Protein AF-A0A0T2KUD5-F1 (afdb_monomer_lite)

pLDDT: mean 77.53, std 7.66, range [54.97, 86.69]

Foldseek 3Di:
DDKDKPDFKDDFDAAPQQKKKKWKDWADFFKKWKDFVPFDIDIDTDDNDPPPPTDIDIGGHPDRGTTMMGIDTPDPIIMMMDMDNDD

Sequence (87 aa):
MSSVRGTDQIGPFSSASGHVFVYVNCYGTGIVTVELVGSATITQQCLPDANDPGTRNKIQALTPEEIVVRGTAENSNLWAIAVTDTE

Structure (mmCIF, N/CA/C/O backbone):
data_AF-A0A0T2KUD5-F1
#
_entry.id   AF-A0A0T2KUD5-F1
#
loop_
_atom_site.group_PDB
_atom_site.id
_atom_site.type_symbol
_atom_site.label_atom_id
_atom_site.label_alt_id
_atom_site.label_comp_id
_atom_site.label_asym_id
_atom_site.label_entity_id
_atom_site.label_seq_id
_atom_site.pdbx_PDB_ins_code
_atom_site.Cartn_x
_atom_site.Cartn_y
_atom_site.Cartn_z
_atom_site.occupancy
_atom_site.B_iso_or_equiv
_atom_site.auth_seq_id
_atom_site.auth_comp_id
_atom_site.auth_asym_id
_atom_site.auth_atom_id
_atom_site.pdbx_PDB_model_num
ATOM 1 N N . MET A 1 1 ? -5.278 -11.009 4.836 1.00 56.94 1 MET A N 1
ATOM 2 C CA . MET A 1 1 ? -4.312 -10.335 3.941 1.00 56.94 1 MET A CA 1
ATOM 3 C C . MET A 1 1 ? -4.922 -10.223 2.558 1.00 56.94 1 MET A C 1
ATOM 5 O O . MET A 1 1 ? -5.390 -11.229 2.039 1.00 56.94 1 MET A O 1
ATOM 9 N N . SER A 1 2 ? -4.950 -9.016 1.995 1.00 60.06 2 SER A N 1
ATOM 10 C CA . SER A 1 2 ? -5.349 -8.768 0.606 1.00 60.06 2 SER A CA 1
ATOM 11 C C . SER A 1 2 ? -4.152 -8.174 -0.133 1.00 60.06 2 SER A C 1
ATOM 13 O O . SER A 1 2 ? -3.501 -7.279 0.408 1.00 60.06 2 SER A O 1
ATOM 15 N N . SER A 1 3 ? -3.836 -8.694 -1.321 1.00 54.97 3 SER A N 1
ATOM 16 C CA . SER A 1 3 ? -2.749 -8.208 -2.178 1.00 54.97 3 SER A CA 1
ATOM 17 C C . SER A 1 3 ? -3.294 -7.904 -3.562 1.00 54.97 3 SER A C 1
ATOM 19 O O . SER A 1 3 ? -3.945 -8.772 -4.150 1.00 54.97 3 SER A O 1
ATOM 21 N N . VAL A 1 4 ? -3.003 -6.724 -4.107 1.00 59.47 4 VAL A N 1
ATOM 22 C CA . VAL A 1 4 ? -3.443 -6.381 -5.463 1.00 59.47 4 VAL A CA 1
ATOM 23 C C . VAL A 1 4 ? -2.303 -5.825 -6.298 1.00 59.47 4 VAL A C 1
ATOM 25 O O . VAL A 1 4 ? -1.460 -5.079 -5.803 1.00 59.47 4 VAL A O 1
ATOM 28 N N . ARG A 1 5 ? -2.287 -6.226 -7.573 1.00 63.22 5 ARG A N 1
ATOM 29 C CA . ARG A 1 5 ? -1.299 -5.841 -8.578 1.00 63.22 5 ARG A CA 1
ATOM 30 C C . ARG A 1 5 ? -1.923 -4.842 -9.547 1.00 63.22 5 ARG A C 1
ATOM 32 O O . ARG A 1 5 ? -2.836 -5.211 -10.278 1.00 63.22 5 ARG A O 1
ATOM 39 N N . GLY A 1 6 ? -1.424 -3.608 -9.562 1.00 59.69 6 GLY A N 1
ATOM 40 C CA . GLY A 1 6 ? -1.822 -2.595 -10.547 1.00 59.69 6 GLY A CA 1
ATOM 41 C C . GLY A 1 6 ? -3.295 -2.156 -10.513 1.00 59.69 6 GLY A C 1
ATOM 42 O O . GLY A 1 6 ? -3.799 -1.730 -11.547 1.00 59.69 6 GLY A O 1
ATOM 43 N N . THR A 1 7 ? -3.985 -2.266 -9.372 1.00 65.06 7 THR A N 1
ATOM 44 C CA . THR A 1 7 ? -5.323 -1.668 -9.194 1.00 65.06 7 THR A CA 1
ATOM 45 C C . THR A 1 7 ? -5.190 -0.333 -8.482 1.00 65.06 7 THR A C 1
ATOM 47 O O . THR A 1 7 ? -4.404 -0.218 -7.553 1.00 65.06 7 THR A O 1
ATOM 50 N N . ASP A 1 8 ? -5.995 0.649 -8.851 1.00 70.69 8 ASP A N 1
ATOM 51 C CA . ASP A 1 8 ? -6.017 1.987 -8.260 1.00 70.69 8 ASP A CA 1
ATOM 52 C C . ASP A 1 8 ? -6.571 2.043 -6.829 1.00 70.69 8 ASP A C 1
ATOM 54 O O . ASP A 1 8 ? -6.255 2.982 -6.104 1.00 70.69 8 ASP A O 1
ATOM 58 N N . GLN A 1 9 ? -7.371 1.058 -6.405 1.00 82.12 9 GLN A N 1
ATOM 59 C CA . GLN A 1 9 ? -8.031 1.053 -5.099 1.00 82.12 9 GLN A CA 1
ATOM 60 C C . GLN A 1 9 ? -8.216 -0.348 -4.489 1.00 82.12 9 GLN A C 1
ATOM 62 O O . GLN A 1 9 ? -8.626 -1.289 -5.164 1.00 82.12 9 GLN A O 1
ATOM 67 N N . ILE A 1 10 ? -8.000 -0.466 -3.176 1.00 84.00 10 ILE A N 1
ATOM 68 C CA . ILE A 1 10 ? -8.265 -1.663 -2.367 1.00 84.00 10 ILE A CA 1
ATOM 69 C C . ILE A 1 10 ? -9.013 -1.305 -1.070 1.00 84.00 10 ILE A C 1
ATOM 71 O O . ILE A 1 10 ? -8.825 -0.224 -0.508 1.00 84.00 10 ILE A O 1
ATOM 75 N N . GLY A 1 11 ? -9.845 -2.231 -0.584 1.00 83.12 11 GLY A N 1
ATOM 76 C CA . GLY A 1 11 ? -10.706 -2.036 0.589 1.00 83.12 11 GLY A CA 1
ATOM 77 C C . GLY A 1 11 ? -12.186 -1.824 0.220 1.00 83.12 11 GLY A C 1
ATOM 78 O O . GLY A 1 11 ? -12.571 -2.145 -0.908 1.00 83.12 11 GLY A O 1
ATOM 79 N N . PRO A 1 12 ? -13.017 -1.302 1.144 1.00 85.31 12 PRO A N 1
ATOM 80 C CA . PRO A 1 12 ? -12.644 -0.818 2.478 1.00 85.31 12 PRO A CA 1
ATOM 81 C C . PRO A 1 12 ? -12.214 -1.944 3.433 1.00 85.31 12 PRO A C 1
ATOM 83 O O . PRO A 1 12 ? -12.648 -3.088 3.303 1.00 85.31 12 PRO A O 1
ATOM 86 N N . PHE A 1 13 ? -11.358 -1.607 4.400 1.00 82.62 13 PHE A N 1
ATOM 87 C CA . PHE A 1 13 ? -10.955 -2.480 5.504 1.00 82.62 13 PHE A CA 1
ATOM 8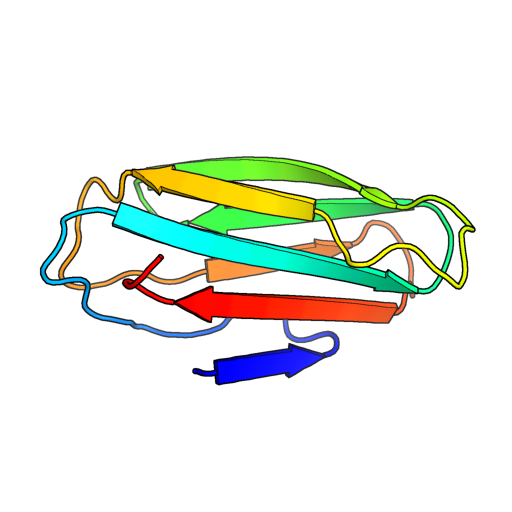8 C C . PHE A 1 13 ? -11.287 -1.834 6.848 1.00 82.62 13 PHE A C 1
ATOM 90 O O . PHE A 1 13 ? -11.180 -0.619 6.991 1.00 82.62 13 PHE A O 1
ATOM 97 N N . SER A 1 14 ? -11.604 -2.650 7.846 1.00 79.56 14 SER A N 1
ATOM 98 C CA . SER A 1 14 ? -11.682 -2.225 9.244 1.00 79.56 14 SER A CA 1
ATOM 99 C C . SER A 1 14 ? -10.383 -2.578 9.974 1.00 79.56 14 SER A C 1
ATOM 101 O O . SER A 1 14 ? -9.897 -3.698 9.818 1.00 79.56 14 SER A O 1
ATOM 103 N N . SER A 1 15 ? -9.855 -1.677 10.805 1.00 80.75 15 SER A N 1
ATOM 104 C CA . SER A 1 15 ? -8.718 -1.944 11.699 1.00 80.75 15 SER A CA 1
ATOM 105 C C . SER A 1 15 ? -9.134 -1.808 13.161 1.00 80.75 15 SER A C 1
ATOM 107 O O . SER A 1 15 ? -9.506 -0.728 13.615 1.00 80.75 15 SER A O 1
ATOM 109 N N . ALA A 1 16 ? -9.009 -2.887 13.935 1.00 78.06 16 ALA A N 1
ATOM 110 C CA . ALA A 1 16 ? -9.245 -2.836 15.380 1.00 78.06 16 ALA A CA 1
ATOM 111 C C . ALA A 1 16 ? -8.142 -2.066 16.132 1.00 78.06 16 ALA A C 1
ATOM 113 O O . ALA A 1 16 ? -8.352 -1.596 17.248 1.00 78.06 16 ALA A O 1
ATOM 114 N N . SER A 1 17 ? -6.955 -1.943 15.531 1.00 80.25 17 SER A N 1
ATOM 115 C CA . SER A 1 17 ? -5.758 -1.388 16.163 1.00 80.25 17 SER A CA 1
ATOM 116 C C . SER A 1 17 ? -5.564 0.114 15.904 1.00 80.25 17 SER A C 1
ATOM 118 O O . SER A 1 17 ? -4.600 0.704 16.400 1.00 80.25 17 SER A O 1
ATOM 120 N N . GLY A 1 18 ? -6.444 0.751 15.122 1.00 79.75 18 GLY A N 1
ATOM 121 C CA . GLY A 1 18 ? -6.337 2.173 14.762 1.00 79.75 18 GLY A CA 1
ATOM 122 C C . GLY A 1 18 ? -5.198 2.488 13.782 1.00 79.75 18 GLY A C 1
ATOM 123 O O . GLY A 1 18 ? -4.887 3.651 13.521 1.00 79.75 18 GLY A O 1
ATOM 124 N N . HIS A 1 19 ? -4.536 1.463 13.248 1.00 80.38 19 HIS A N 1
ATOM 125 C CA . HIS A 1 19 ? -3.464 1.602 12.274 1.00 80.38 19 HIS A CA 1
ATOM 126 C C . HIS A 1 19 ? -3.478 0.448 11.278 1.00 80.38 19 HIS A C 1
ATOM 128 O O . HIS A 1 19 ? -4.077 -0.600 11.511 1.00 80.38 19 HIS A O 1
ATOM 134 N N . VAL A 1 20 ? -2.797 0.651 10.159 1.00 84.94 20 VAL A N 1
ATOM 135 C CA . VAL A 1 20 ? -2.534 -0.396 9.178 1.00 84.94 20 VAL A CA 1
ATOM 136 C C . VAL A 1 20 ? -1.079 -0.362 8.759 1.00 84.94 20 VAL A C 1
ATOM 138 O O . VAL A 1 20 ? -0.404 0.668 8.798 1.00 84.94 20 VAL A O 1
ATOM 141 N N . PHE A 1 21 ? -0.596 -1.513 8.334 1.00 86.06 21 PHE A N 1
ATOM 142 C CA . PHE A 1 21 ? 0.673 -1.662 7.661 1.00 86.06 21 PHE A CA 1
ATOM 143 C C . PHE A 1 21 ? 0.403 -1.820 6.174 1.00 86.06 21 PHE A C 1
ATOM 145 O O . PHE A 1 21 ? -0.344 -2.705 5.754 1.00 86.06 21 PHE A O 1
ATOM 152 N N . VAL A 1 22 ? 1.025 -0.948 5.395 1.00 84.00 22 VAL A N 1
ATOM 153 C CA . VAL A 1 22 ? 0.974 -0.946 3.941 1.00 84.00 22 VAL A CA 1
ATOM 154 C C . VAL A 1 22 ? 2.332 -1.388 3.428 1.00 84.00 22 VAL A C 1
ATOM 156 O O . VAL A 1 22 ? 3.355 -0.759 3.701 1.00 84.00 22 VAL A O 1
ATOM 159 N N . TYR A 1 23 ? 2.332 -2.479 2.680 1.00 85.06 23 TYR A N 1
ATOM 160 C CA . TYR A 1 23 ? 3.505 -3.007 2.006 1.00 85.06 23 TYR A CA 1
ATOM 161 C C . TYR A 1 23 ? 3.409 -2.649 0.541 1.00 85.06 23 TYR A C 1
ATOM 163 O O . TYR A 1 23 ? 2.390 -2.935 -0.086 1.00 85.06 23 TYR A O 1
ATOM 171 N N . VAL A 1 24 ? 4.467 -2.056 0.004 1.00 82.31 24 VAL A N 1
ATOM 172 C CA . VAL A 1 24 ? 4.555 -1.710 -1.411 1.00 82.31 24 VAL A CA 1
ATOM 173 C C . VAL A 1 24 ? 5.768 -2.414 -1.990 1.00 82.31 24 VAL A C 1
ATOM 175 O O . VAL A 1 24 ? 6.908 -2.129 -1.612 1.00 82.31 24 VAL A O 1
ATOM 178 N N . ASN A 1 25 ? 5.509 -3.332 -2.914 1.00 82.31 25 ASN A N 1
ATOM 179 C CA . ASN A 1 25 ? 6.542 -3.990 -3.698 1.00 82.31 25 ASN A CA 1
ATOM 180 C C . ASN A 1 25 ? 6.504 -3.453 -5.134 1.00 82.31 25 ASN A C 1
ATOM 182 O O . ASN A 1 25 ? 5.455 -3.481 -5.783 1.00 82.31 25 ASN A O 1
ATOM 186 N N . CYS A 1 26 ? 7.635 -2.944 -5.610 1.00 79.19 26 CYS A N 1
ATOM 187 C CA . CYS A 1 26 ? 7.785 -2.382 -6.943 1.00 79.19 26 CYS A CA 1
ATOM 188 C C . CYS A 1 26 ? 8.508 -3.352 -7.877 1.00 79.19 26 CYS A C 1
ATOM 190 O O . CYS A 1 26 ? 9.500 -3.966 -7.508 1.00 79.19 26 CYS A O 1
ATOM 192 N N . TYR A 1 27 ? 8.091 -3.388 -9.139 1.00 76.75 27 TYR A N 1
ATOM 193 C CA . TYR A 1 27 ? 8.805 -4.071 -10.211 1.00 76.75 27 TYR A CA 1
ATOM 194 C C . TYR A 1 27 ? 9.245 -3.033 -11.254 1.00 76.75 27 TYR A C 1
ATOM 196 O O . TYR A 1 27 ? 8.472 -2.662 -12.141 1.00 76.75 27 TYR A O 1
ATOM 204 N N . GLY A 1 28 ? 10.489 -2.555 -11.141 1.00 75.75 28 GLY A N 1
ATOM 205 C CA . GLY A 1 28 ? 11.084 -1.562 -12.046 1.00 75.75 28 GLY A CA 1
ATOM 206 C C . GLY A 1 28 ? 11.355 -0.206 -11.383 1.00 75.75 28 GLY A C 1
ATOM 207 O O . GLY A 1 28 ? 11.511 -0.116 -10.170 1.00 75.75 28 GLY A O 1
ATOM 208 N N . THR A 1 29 ? 11.440 0.859 -12.185 1.00 75.75 29 THR A N 1
ATOM 209 C CA . THR A 1 29 ? 11.830 2.211 -11.736 1.00 75.75 29 THR A CA 1
ATOM 210 C C . THR A 1 29 ? 10.700 3.222 -11.885 1.00 75.75 29 THR A C 1
ATOM 212 O O . THR A 1 29 ? 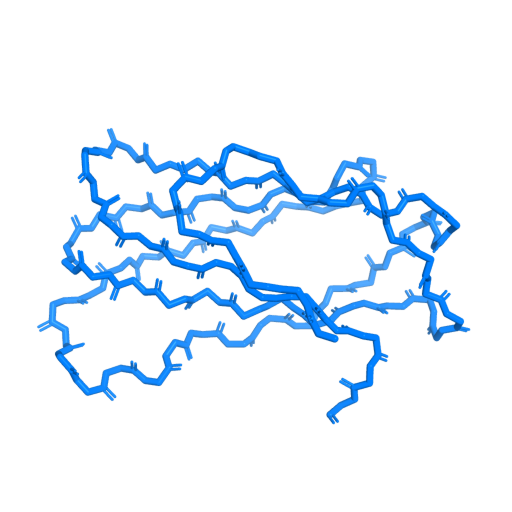10.111 3.315 -12.960 1.00 75.75 29 THR A O 1
ATOM 215 N N . GLY A 1 30 ? 10.452 4.050 -10.871 1.00 79.75 30 GLY A N 1
ATOM 216 C CA . GLY A 1 30 ? 9.485 5.159 -10.913 1.00 79.75 30 GLY A CA 1
ATOM 217 C C . GLY A 1 30 ? 8.925 5.468 -9.530 1.00 79.75 30 GLY A C 1
ATOM 218 O O . GLY A 1 30 ? 9.474 4.989 -8.546 1.00 79.75 30 GLY A O 1
ATOM 219 N N . ILE A 1 31 ? 7.847 6.244 -9.443 1.00 83.12 31 ILE A N 1
ATOM 220 C CA . ILE A 1 31 ? 7.223 6.597 -8.161 1.00 83.12 31 ILE A CA 1
ATOM 221 C C . ILE A 1 31 ? 5.863 5.911 -8.035 1.00 83.12 31 ILE A C 1
ATOM 223 O O . ILE A 1 31 ? 5.052 5.957 -8.962 1.00 83.12 31 ILE A O 1
ATOM 227 N N . VAL A 1 32 ? 5.623 5.285 -6.880 1.00 83.00 32 VAL A N 1
ATOM 228 C CA . VAL A 1 32 ? 4.308 4.790 -6.458 1.00 83.00 32 VAL A CA 1
ATOM 229 C C . VAL A 1 32 ? 3.813 5.659 -5.310 1.00 83.00 32 VAL A C 1
ATOM 231 O O . VAL A 1 32 ? 4.504 5.830 -4.307 1.00 83.00 32 VAL A O 1
ATOM 234 N N . THR A 1 33 ? 2.612 6.206 -5.452 1.00 86.00 33 THR A N 1
ATOM 235 C CA . THR A 1 33 ? 1.935 6.962 -4.397 1.00 86.00 33 THR A CA 1
ATOM 236 C C . THR A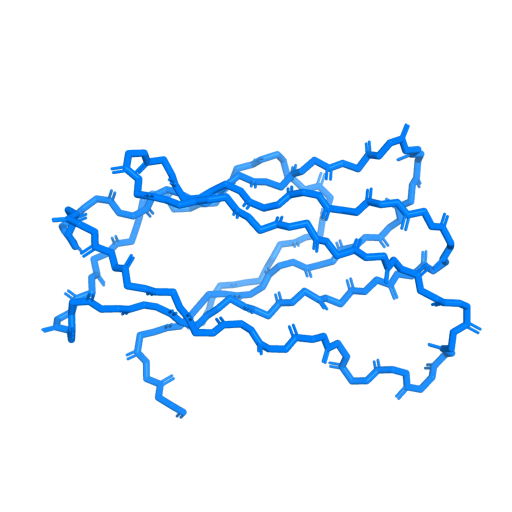 1 33 ? 0.797 6.132 -3.842 1.00 86.00 33 THR A C 1
ATOM 238 O O . THR A 1 33 ? -0.051 5.658 -4.596 1.00 86.00 33 THR A O 1
ATOM 241 N N . VAL A 1 34 ? 0.778 5.977 -2.524 1.00 86.12 34 VAL A N 1
ATOM 242 C CA . VAL A 1 34 ? -0.260 5.285 -1.778 1.00 86.12 34 VAL A CA 1
ATOM 243 C C . VAL A 1 34 ? -1.005 6.269 -0.891 1.00 86.12 34 VAL A C 1
ATOM 245 O O . VAL A 1 34 ? -0.419 6.897 -0.017 1.00 86.12 34 VAL A O 1
ATOM 248 N N . GLU A 1 35 ? -2.305 6.391 -1.098 1.00 86.69 35 GLU A N 1
ATOM 249 C CA . GLU A 1 35 ? -3.198 7.229 -0.306 1.00 86.69 35 GLU A CA 1
ATOM 250 C C . GLU A 1 35 ? -4.092 6.339 0.560 1.00 86.69 35 GLU A C 1
ATOM 252 O O . GLU A 1 35 ? -4.807 5.483 0.049 1.00 86.69 35 GLU A O 1
ATOM 257 N N . LEU A 1 36 ? -4.086 6.558 1.873 1.00 85.62 36 LEU A N 1
ATOM 258 C CA . LEU A 1 36 ? -5.196 6.173 2.738 1.00 85.62 36 LEU A CA 1
ATOM 259 C C . LEU A 1 36 ? -6.223 7.295 2.712 1.00 85.62 36 LEU A C 1
ATOM 261 O O . LEU A 1 36 ? -5.973 8.378 3.252 1.00 85.62 36 LEU A O 1
ATOM 265 N N . VAL A 1 37 ? -7.381 7.016 2.118 1.00 84.25 37 VAL A N 1
ATOM 266 C CA . VAL A 1 37 ? -8.461 7.993 1.965 1.00 84.25 37 VAL A CA 1
ATOM 267 C C . VAL A 1 37 ? -8.850 8.544 3.336 1.00 84.25 37 VAL A C 1
ATOM 269 O O . VAL A 1 37 ? -9.153 7.791 4.257 1.00 84.25 37 VAL A O 1
ATOM 272 N N . GLY A 1 38 ? -8.806 9.871 3.471 1.00 77.00 38 GLY A N 1
ATOM 273 C CA . GLY A 1 38 ? -9.156 10.565 4.714 1.00 77.00 38 GLY A CA 1
ATOM 274 C C . GLY A 1 38 ? -8.113 10.478 5.836 1.00 77.00 38 GLY A C 1
ATOM 275 O O . GLY A 1 38 ? -8.398 10.941 6.937 1.00 77.00 38 GLY A O 1
ATOM 276 N N . SER A 1 39 ? -6.920 9.918 5.585 1.00 82.00 39 SER A N 1
ATOM 277 C CA . SER A 1 39 ? -5.880 9.761 6.611 1.00 82.00 39 SER A CA 1
ATOM 278 C C . SER A 1 39 ? -4.522 10.324 6.194 1.00 82.00 39 SER A C 1
ATOM 280 O O . SER A 1 39 ? -4.098 11.354 6.712 1.00 82.00 39 SER A O 1
ATOM 282 N N . ALA A 1 40 ? -3.813 9.655 5.284 1.00 84.50 40 ALA A N 1
ATOM 283 C CA . ALA A 1 40 ? -2.415 9.963 4.991 1.00 84.50 40 ALA A CA 1
ATOM 284 C C . ALA A 1 40 ? -2.023 9.534 3.578 1.00 84.50 40 ALA A C 1
ATOM 286 O O . ALA A 1 40 ? -2.594 8.598 3.025 1.00 84.50 40 ALA A O 1
ATOM 287 N N . THR A 1 41 ? -0.980 10.164 3.044 1.00 85.00 41 THR A N 1
ATOM 288 C CA . THR A 1 41 ? -0.398 9.822 1.744 1.00 85.00 41 THR A CA 1
ATOM 289 C C . THR A 1 41 ? 1.074 9.477 1.913 1.00 85.00 41 THR A C 1
ATOM 291 O O . THR A 1 41 ? 1.796 10.151 2.646 1.00 85.00 41 THR A O 1
ATOM 294 N N . ILE A 1 42 ? 1.519 8.429 1.227 1.00 86.31 42 ILE A N 1
ATOM 295 C CA . ILE A 1 42 ? 2.893 7.937 1.218 1.00 86.31 42 ILE A CA 1
ATOM 296 C C . ILE A 1 42 ? 3.371 7.837 -0.218 1.00 86.31 42 ILE A C 1
ATOM 298 O O . ILE A 1 42 ? 2.683 7.298 -1.074 1.00 86.31 42 ILE A O 1
ATOM 302 N N . THR A 1 43 ? 4.576 8.319 -0.479 1.00 85.00 43 THR A N 1
ATOM 303 C CA . THR A 1 43 ? 5.235 8.186 -1.777 1.00 85.00 43 THR A CA 1
ATOM 304 C C . THR A 1 43 ? 6.464 7.310 -1.631 1.00 85.00 43 THR A C 1
ATOM 306 O O . THR A 1 43 ? 7.281 7.543 -0.739 1.00 85.00 43 THR A O 1
ATOM 309 N N . GLN A 1 44 ? 6.624 6.341 -2.524 1.00 83.56 44 GLN A N 1
ATOM 310 C CA . GLN A 1 44 ? 7.786 5.470 -2.575 1.00 83.56 44 GLN A CA 1
ATOM 311 C C . GLN A 1 44 ? 8.445 5.539 -3.943 1.00 83.56 44 GLN A C 1
ATOM 313 O O . GLN A 1 44 ? 7.809 5.332 -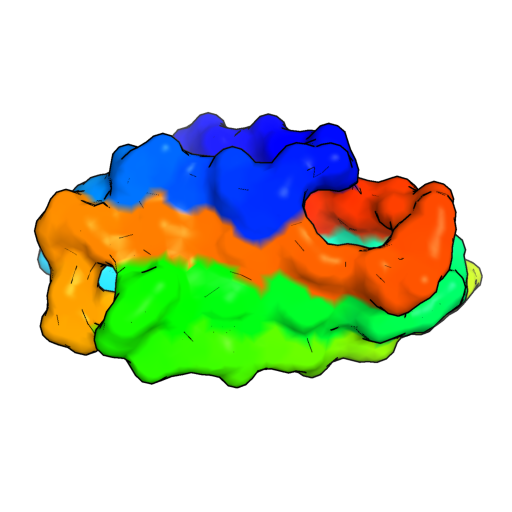4.977 1.00 83.56 44 GLN A O 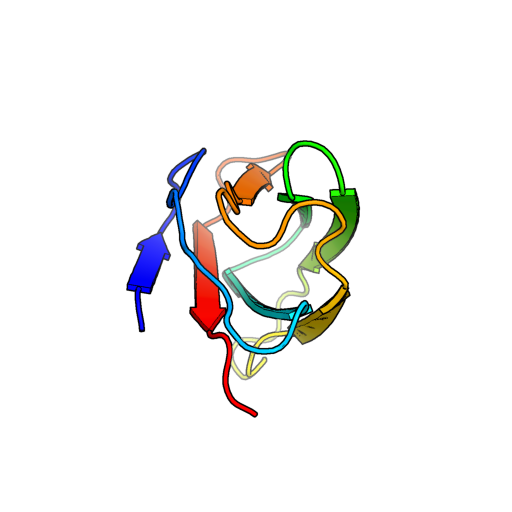1
ATOM 318 N N . GLN A 1 45 ? 9.751 5.780 -3.926 1.00 82.81 45 GLN A N 1
ATOM 319 C CA . GLN A 1 45 ? 10.594 5.605 -5.094 1.00 82.81 45 GLN A CA 1
ATOM 320 C C . GLN A 1 45 ? 10.860 4.109 -5.291 1.00 82.81 45 GLN A C 1
ATOM 322 O O . GLN A 1 45 ? 11.481 3.463 -4.452 1.00 82.81 45 GLN A O 1
ATOM 327 N N . CYS A 1 46 ? 10.411 3.567 -6.415 1.00 78.56 46 CYS A N 1
ATOM 328 C CA . CYS A 1 46 ? 10.774 2.239 -6.875 1.00 78.56 46 CYS A CA 1
ATOM 329 C C . CYS A 1 46 ? 12.208 2.249 -7.411 1.00 78.56 46 CYS A C 1
ATOM 331 O O . CYS A 1 46 ? 12.570 3.092 -8.248 1.00 78.56 46 CYS A O 1
ATOM 333 N N . LEU A 1 47 ? 13.004 1.292 -6.940 1.00 74.38 47 LEU A N 1
ATOM 334 C CA . LEU A 1 47 ? 14.376 1.056 -7.367 1.00 74.38 47 LEU A CA 1
ATOM 335 C C . LEU A 1 47 ? 14.453 -0.255 -8.168 1.00 74.38 47 LEU A C 1
ATOM 337 O O . LEU A 1 47 ? 13.666 -1.168 -7.923 1.00 74.38 47 LEU A O 1
ATOM 341 N N . PRO A 1 48 ? 15.399 -0.384 -9.114 1.00 66.75 48 PRO A N 1
ATOM 342 C CA . PRO A 1 48 ? 15.556 -1.578 -9.940 1.00 66.75 48 PRO A CA 1
ATOM 343 C C . PRO A 1 48 ? 16.298 -2.700 -9.193 1.00 66.75 48 PRO A C 1
ATOM 345 O O . PRO A 1 48 ? 17.221 -3.305 -9.735 1.00 66.75 48 PRO A O 1
ATOM 348 N N . ASP A 1 49 ? 15.928 -2.962 -7.942 1.00 72.50 49 ASP A N 1
ATOM 349 C CA . ASP A 1 49 ? 16.459 -4.079 -7.167 1.00 72.50 49 ASP A CA 1
ATOM 350 C C . ASP A 1 49 ? 15.475 -5.251 -7.229 1.00 72.50 49 ASP A C 1
ATOM 352 O O . ASP A 1 49 ? 14.382 -5.212 -6.671 1.00 72.50 49 ASP A O 1
ATOM 356 N N . ALA A 1 50 ? 15.869 -6.312 -7.934 1.00 66.38 50 ALA A N 1
ATOM 357 C CA . ALA A 1 50 ? 15.059 -7.517 -8.088 1.00 66.38 50 ALA A CA 1
ATOM 358 C C . ALA A 1 50 ? 14.880 -8.306 -6.776 1.00 66.38 50 ALA A C 1
ATOM 360 O O . ALA A 1 50 ? 14.039 -9.204 -6.728 1.00 66.38 50 ALA A O 1
ATOM 361 N N . ASN A 1 51 ? 15.665 -7.992 -5.740 1.00 69.50 51 ASN A N 1
ATOM 362 C CA . ASN A 1 51 ? 15.578 -8.600 -4.416 1.00 69.50 51 ASN A CA 1
ATOM 363 C C . ASN A 1 51 ? 14.971 -7.658 -3.368 1.00 69.50 51 ASN A C 1
ATOM 365 O O . ASN A 1 51 ? 14.984 -8.014 -2.189 1.00 69.50 51 ASN A O 1
ATOM 369 N N . ASP A 1 52 ? 14.452 -6.487 -3.761 1.00 69.81 52 ASP A N 1
ATOM 370 C CA . ASP A 1 52 ? 13.778 -5.587 -2.827 1.00 69.81 52 ASP A CA 1
ATOM 371 C C . ASP A 1 52 ? 12.576 -6.324 -2.204 1.00 69.81 52 ASP A C 1
ATOM 373 O O . ASP A 1 52 ? 11.640 -6.703 -2.920 1.00 69.81 52 ASP A O 1
ATOM 377 N N . PRO A 1 53 ? 12.566 -6.562 -0.877 1.00 67.69 53 PRO A N 1
ATOM 378 C CA . PRO A 1 53 ? 11.419 -7.175 -0.211 1.00 67.69 53 PRO A CA 1
ATOM 379 C C . PRO A 1 53 ? 10.168 -6.276 -0.246 1.00 67.69 53 PRO A C 1
ATOM 381 O O . PRO A 1 53 ? 9.087 -6.709 0.160 1.00 67.69 53 PRO A O 1
ATOM 384 N N . GLY A 1 54 ? 10.303 -5.041 -0.735 1.00 72.81 54 GLY A N 1
ATOM 385 C CA . GLY A 1 54 ? 9.312 -3.987 -0.683 1.00 72.81 54 GLY A CA 1
ATOM 386 C C . GLY A 1 54 ? 9.485 -3.146 0.577 1.00 72.81 54 GLY A C 1
ATOM 387 O O . GLY A 1 54 ? 10.031 -3.586 1.592 1.00 72.81 54 GLY A O 1
ATOM 388 N N . THR A 1 55 ? 8.972 -1.918 0.542 1.00 77.25 55 THR A N 1
ATOM 389 C CA . THR A 1 55 ? 8.969 -1.067 1.736 1.00 77.25 55 THR A CA 1
ATOM 390 C C . THR A 1 55 ? 7.696 -1.314 2.526 1.00 77.25 55 THR A C 1
ATOM 392 O O . THR A 1 55 ? 6.583 -1.316 1.989 1.00 77.25 55 THR A O 1
ATOM 395 N N . ARG A 1 56 ? 7.867 -1.495 3.833 1.00 79.69 56 ARG A N 1
ATOM 396 C CA . ARG A 1 56 ? 6.772 -1.585 4.788 1.00 79.69 56 ARG A CA 1
ATOM 397 C C . ARG A 1 56 ? 6.582 -0.241 5.477 1.00 79.69 56 ARG A C 1
ATOM 399 O O . ARG A 1 56 ? 7.460 0.208 6.207 1.00 79.69 56 ARG A O 1
ATOM 406 N N . ASN A 1 57 ? 5.405 0.346 5.315 1.00 79.25 57 ASN A N 1
ATOM 407 C CA . ASN A 1 57 ? 5.031 1.597 5.955 1.00 79.25 57 ASN A CA 1
ATOM 408 C C . ASN A 1 57 ? 3.917 1.354 6.977 1.00 79.25 57 ASN A C 1
ATOM 410 O O . ASN A 1 57 ? 2.862 0.815 6.643 1.00 79.25 57 ASN A O 1
ATOM 414 N N . LYS A 1 58 ? 4.144 1.755 8.231 1.00 82.62 58 LYS A N 1
ATOM 415 C CA . LYS A 1 58 ? 3.102 1.781 9.265 1.00 82.62 58 LYS A CA 1
ATOM 416 C C . LYS A 1 58 ? 2.379 3.120 9.194 1.00 82.62 58 LYS A C 1
ATOM 418 O O . LYS A 1 58 ? 3.016 4.162 9.313 1.00 82.62 58 LYS A O 1
ATOM 423 N N . ILE A 1 59 ? 1.063 3.086 9.031 1.00 82.12 59 ILE A N 1
ATOM 424 C CA . ILE A 1 59 ? 0.237 4.278 8.849 1.00 82.12 59 ILE A CA 1
ATOM 425 C C . ILE A 1 59 ? -0.871 4.272 9.890 1.00 82.12 59 ILE A C 1
ATOM 427 O O . ILE A 1 59 ? -1.615 3.300 10.022 1.00 82.12 59 ILE A O 1
ATOM 431 N N . GLN A 1 60 ? -0.986 5.365 10.636 1.00 79.06 60 GLN A N 1
ATOM 432 C CA . GLN A 1 60 ? -2.114 5.563 11.535 1.00 79.06 60 GLN A CA 1
ATOM 433 C C . GLN A 1 60 ? -3.363 5.900 10.712 1.00 79.06 60 GLN A C 1
ATOM 435 O O . GLN A 1 60 ? -3.307 6.7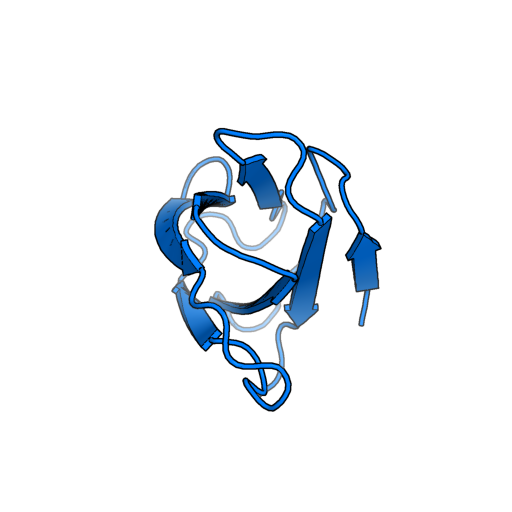56 9.826 1.00 79.06 60 GLN A O 1
ATOM 440 N N . ALA A 1 61 ? -4.473 5.214 10.989 1.00 76.25 61 ALA A N 1
ATOM 441 C CA . ALA A 1 61 ? -5.754 5.454 10.336 1.00 76.25 61 ALA A CA 1
ATOM 442 C C . ALA A 1 61 ? -6.595 6.384 11.219 1.00 76.25 61 ALA A C 1
ATOM 444 O O . ALA A 1 61 ? -6.926 6.027 12.348 1.00 76.25 61 ALA A O 1
ATOM 445 N N . LEU A 1 62 ? -6.936 7.575 10.719 1.00 70.50 62 LEU A N 1
ATOM 446 C CA . LEU A 1 62 ? -7.781 8.530 11.449 1.00 70.50 62 LEU A CA 1
ATOM 447 C C . LEU A 1 62 ? -9.229 8.031 11.582 1.00 70.50 62 LEU A C 1
ATOM 449 O O . LEU A 1 62 ? -9.871 8.268 12.602 1.00 70.50 62 LEU A O 1
ATOM 453 N N . THR A 1 63 ? -9.716 7.299 10.578 1.00 73.81 63 THR A N 1
ATOM 454 C CA . THR A 1 63 ? -11.042 6.665 10.538 1.00 73.81 63 THR A CA 1
ATOM 455 C C . THR A 1 63 ? -10.888 5.155 10.321 1.00 73.81 63 THR A C 1
ATOM 457 O O . THR A 1 63 ? -10.934 4.681 9.186 1.00 73.81 63 THR A O 1
ATOM 460 N N . PRO A 1 64 ? -10.656 4.373 11.389 1.00 67.12 64 PRO A N 1
ATOM 461 C CA . PRO A 1 64 ? -10.252 2.972 11.267 1.00 67.12 64 PRO A CA 1
ATOM 462 C C . PRO A 1 64 ? -11.360 2.021 10.791 1.00 67.12 64 PRO A C 1
ATOM 464 O O . PRO A 1 64 ? -11.069 0.867 10.488 1.00 67.12 64 PRO A O 1
ATOM 467 N N . GLU A 1 65 ? -12.611 2.477 10.726 1.00 67.69 65 GLU A N 1
ATOM 468 C CA . GLU A 1 65 ? -13.763 1.667 10.309 1.00 67.69 65 GLU A CA 1
ATOM 469 C C . GLU A 1 65 ? -13.905 1.561 8.779 1.00 67.69 65 GLU A C 1
ATOM 471 O O . GLU A 1 65 ? -14.442 0.570 8.289 1.00 67.69 65 GLU A O 1
ATOM 476 N N . GLU A 1 66 ? -13.362 2.521 8.020 1.00 76.44 66 GLU A N 1
ATOM 477 C CA . GLU A 1 66 ? -13.372 2.525 6.550 1.00 76.44 66 GLU A CA 1
ATOM 478 C C . GLU A 1 66 ? -12.008 2.945 5.994 1.00 76.44 66 GLU A C 1
ATOM 480 O O . GLU A 1 66 ? -11.768 4.093 5.619 1.00 76.44 66 GLU A O 1
ATOM 485 N N . ILE A 1 67 ? -11.082 1.993 5.927 1.00 80.19 67 ILE A N 1
ATOM 486 C CA . ILE A 1 67 ? -9.752 2.213 5.362 1.00 80.19 67 ILE A CA 1
ATOM 487 C C . ILE A 1 67 ? -9.785 1.836 3.888 1.00 80.19 67 ILE A C 1
ATOM 489 O O . ILE A 1 67 ? -9.802 0.658 3.530 1.00 80.19 67 ILE A O 1
ATOM 493 N N . VAL A 1 68 ? -9.769 2.846 3.026 1.00 85.12 68 VAL A N 1
ATOM 494 C CA . VAL A 1 68 ? -9.590 2.675 1.584 1.00 85.12 68 VAL A CA 1
ATOM 495 C C . VAL A 1 68 ? -8.166 3.072 1.238 1.00 85.12 68 VAL A C 1
ATOM 497 O O . VAL A 1 68 ? -7.728 4.169 1.581 1.00 85.12 68 VAL A O 1
ATOM 500 N N . VAL A 1 69 ? -7.445 2.181 0.562 1.00 84.25 69 VAL A N 1
ATOM 501 C CA . VAL A 1 69 ? -6.074 2.440 0.117 1.00 84.25 69 VAL A CA 1
ATOM 502 C C . VAL A 1 69 ? -6.067 2.566 -1.396 1.00 84.25 69 VAL A C 1
ATOM 504 O O . VAL A 1 69 ? -6.553 1.677 -2.092 1.00 84.25 69 VAL A O 1
ATOM 507 N N . ARG A 1 70 ? -5.521 3.664 -1.910 1.00 85.69 70 ARG A N 1
ATOM 508 C CA . ARG A 1 70 ? -5.374 3.921 -3.339 1.00 85.69 70 ARG A CA 1
ATOM 509 C C . ARG A 1 70 ? -3.919 3.922 -3.735 1.00 85.69 70 ARG A C 1
ATOM 511 O O . ARG A 1 70 ? -3.117 4.548 -3.057 1.00 85.69 70 ARG A O 1
ATOM 518 N N . GLY A 1 71 ? -3.583 3.238 -4.819 1.00 83.44 71 GLY A N 1
ATOM 519 C CA . GLY A 1 71 ? -2.227 3.214 -5.351 1.00 83.44 71 GLY A CA 1
ATOM 520 C C . GLY A 1 71 ? -2.187 3.802 -6.752 1.00 83.44 71 GLY A C 1
ATOM 521 O O . GLY A 1 71 ? -2.972 3.425 -7.615 1.00 83.44 71 GLY A O 1
ATOM 522 N N . THR A 1 72 ? -1.261 4.718 -6.995 1.00 82.88 72 THR A N 1
ATOM 523 C CA . THR A 1 72 ? -1.006 5.284 -8.324 1.00 82.88 72 THR A CA 1
ATOM 524 C C . THR A 1 72 ? 0.475 5.168 -8.655 1.00 82.88 72 THR A C 1
ATOM 526 O O . THR A 1 72 ? 1.317 5.216 -7.761 1.00 82.88 72 THR A O 1
ATOM 529 N N . ALA A 1 73 ? 0.800 4.992 -9.934 1.00 81.62 73 ALA A N 1
ATOM 530 C CA . ALA A 1 73 ? 2.173 4.985 -10.427 1.00 81.62 73 ALA A CA 1
ATOM 531 C C . ALA A 1 73 ? 2.310 5.975 -11.587 1.00 81.62 73 ALA A C 1
ATOM 533 O O . ALA A 1 73 ? 1.390 6.092 -12.393 1.00 81.62 73 ALA A O 1
ATOM 534 N N . GLU A 1 74 ? 3.451 6.664 -11.684 1.00 72.69 74 GLU A N 1
ATOM 535 C CA . GLU A 1 74 ? 3.700 7.630 -12.775 1.00 72.69 74 GLU A CA 1
ATOM 536 C C . GLU A 1 74 ? 3.717 6.981 -14.169 1.00 72.69 74 GLU A C 1
ATOM 538 O O . GLU A 1 74 ? 3.373 7.620 -15.161 1.00 72.69 74 GLU A O 1
ATOM 543 N N . ASN A 1 75 ? 4.101 5.705 -14.246 1.00 70.81 75 ASN A N 1
ATOM 544 C CA . ASN A 1 75 ? 4.331 4.986 -15.498 1.00 70.81 75 ASN A CA 1
ATOM 545 C C . ASN A 1 75 ? 3.527 3.676 -15.516 1.00 70.81 75 ASN A C 1
ATOM 547 O O . ASN A 1 75 ? 2.919 3.288 -14.519 1.00 70.81 75 ASN A O 1
ATOM 551 N N . SER A 1 76 ? 3.655 2.901 -16.597 1.00 69.12 76 SER A N 1
ATOM 552 C CA . SER A 1 76 ? 3.186 1.505 -16.716 1.00 69.12 76 SER A CA 1
ATOM 553 C C . SER A 1 76 ? 3.919 0.512 -15.790 1.00 69.12 76 SER A C 1
ATOM 555 O O . SER A 1 76 ? 4.022 -0.676 -16.102 1.00 69.12 76 SER A O 1
ATOM 557 N N . ASN A 1 77 ? 4.487 0.994 -14.683 1.00 68.50 77 ASN A N 1
ATOM 558 C CA . ASN A 1 77 ? 5.236 0.190 -13.736 1.00 68.50 77 ASN A CA 1
ATOM 559 C C . ASN A 1 77 ? 4.319 -0.806 -13.046 1.00 68.50 77 ASN A C 1
ATOM 561 O O . ASN A 1 77 ? 3.191 -0.499 -12.660 1.00 68.50 77 ASN A O 1
ATOM 565 N N . LEU A 1 78 ? 4.848 -2.004 -12.850 1.00 74.19 78 LEU A N 1
ATOM 566 C CA . LEU A 1 78 ? 4.166 -3.046 -12.113 1.00 74.19 78 LEU A CA 1
ATOM 567 C C . LEU A 1 78 ? 4.483 -2.868 -10.630 1.00 74.19 78 LEU A C 1
ATOM 569 O O . LEU A 1 78 ? 5.631 -2.671 -10.247 1.00 74.19 78 LEU A O 1
ATOM 573 N N . TRP A 1 79 ? 3.467 -2.954 -9.788 1.00 77.88 79 TRP A N 1
ATOM 574 C CA . TRP A 1 79 ? 3.608 -2.841 -8.342 1.00 77.88 79 TRP A CA 1
ATOM 575 C C . TRP A 1 79 ? 2.520 -3.659 -7.655 1.00 77.88 79 TRP A C 1
ATOM 577 O O . TRP A 1 79 ? 1.507 -4.011 -8.271 1.00 77.88 79 TRP A O 1
ATOM 587 N N . ALA A 1 80 ? 2.745 -3.981 -6.387 1.00 80.19 80 ALA A N 1
ATOM 588 C CA . ALA A 1 80 ? 1.784 -4.651 -5.534 1.00 80.19 80 ALA A CA 1
ATOM 589 C C . ALA A 1 80 ? 1.658 -3.919 -4.200 1.00 80.19 80 ALA A C 1
ATOM 591 O O . ALA A 1 80 ? 2.668 -3.555 -3.597 1.00 80.19 80 ALA A O 1
ATOM 592 N N . ILE A 1 81 ? 0.418 -3.737 -3.743 1.00 81.31 81 ILE A N 1
ATOM 593 C CA . ILE A 1 81 ? 0.124 -3.259 -2.390 1.00 81.31 81 ILE A CA 1
ATOM 594 C C . ILE A 1 81 ? -0.495 -4.400 -1.592 1.00 81.31 81 ILE A C 1
ATOM 596 O O . ILE A 1 81 ? -1.409 -5.076 -2.074 1.00 81.31 81 ILE A O 1
ATOM 600 N N . ALA A 1 82 ? -0.019 -4.586 -0.364 1.00 83.38 82 ALA A N 1
ATOM 601 C CA . ALA A 1 82 ? -0.674 -5.420 0.632 1.00 83.38 82 ALA A CA 1
ATOM 602 C C . ALA A 1 82 ? -0.969 -4.615 1.899 1.00 83.38 82 ALA A C 1
ATOM 604 O O . ALA A 1 82 ? -0.164 -3.783 2.317 1.00 83.38 82 ALA A O 1
ATOM 605 N N . VAL A 1 83 ? -2.128 -4.875 2.504 1.00 83.00 83 VAL A N 1
ATOM 606 C CA . VAL A 1 83 ? -2.591 -4.193 3.720 1.00 83.00 83 VAL A CA 1
ATOM 607 C C . VAL A 1 83 ? -2.897 -5.218 4.802 1.00 83.00 83 VAL A C 1
ATOM 609 O O . VAL A 1 83 ? -3.494 -6.268 4.535 1.00 83.00 83 VAL A O 1
ATOM 612 N N . THR A 1 84 ? -2.475 -4.907 6.023 1.00 85.50 84 THR A N 1
ATOM 613 C CA . THR A 1 84 ? -2.740 -5.697 7.230 1.00 85.50 84 THR A CA 1
ATOM 614 C C . THR A 1 84 ? -2.874 -4.777 8.441 1.00 85.50 84 THR A C 1
ATOM 616 O O . THR A 1 84 ? -2.308 -3.686 8.459 1.00 85.50 84 THR A O 1
ATOM 619 N N . ASP A 1 85 ? -3.624 -5.198 9.449 1.00 81.75 85 ASP A N 1
ATOM 620 C CA . ASP A 1 85 ? -3.811 -4.508 10.731 1.00 81.75 85 ASP A CA 1
ATOM 621 C C . ASP A 1 85 ? -2.954 -5.108 11.861 1.00 81.75 85 ASP A C 1
ATOM 623 O O . ASP A 1 85 ? -2.856 -4.525 12.944 1.00 81.75 85 ASP A O 1
ATOM 627 N N . THR A 1 86 ? -2.300 -6.242 11.590 1.00 76.12 86 THR A N 1
ATOM 628 C CA . THR A 1 86 ? -1.342 -6.912 12.477 1.00 76.12 86 THR A CA 1
ATOM 629 C C . THR A 1 86 ? 0.100 -6.682 12.042 1.00 76.12 86 THR A C 1
ATOM 631 O O . THR A 1 86 ? 0.385 -6.540 10.848 1.00 76.12 86 THR A O 1
ATOM 634 N N . GLU A 1 87 ? 1.010 -6.674 13.019 1.00 68.25 87 GLU A N 1
ATOM 635 C CA . GLU A 1 87 ? 2.447 -6.555 12.769 1.00 68.25 87 GLU A CA 1
ATOM 636 C C . GLU A 1 87 ? 3.061 -7.805 12.117 1.00 68.25 87 GLU A C 1
ATOM 638 O O . GLU A 1 87 ? 2.549 -8.922 12.347 1.00 68.25 87 GLU A O 1
#

Radius of gyration: 12.27 Å; chains: 1; bounding box: 30×21×33 Å

Secondary structure (DSSP, 8-state):
-EEEES-SEEEEE--TTSEEEEEEEEESSEEEEEEETTTEEEEEEE---TT---EEEEEE-SSTTSEEEEEEESSS-EEEEEEES--